Protein AF-A0A951TQ66-F1 (afdb_monomer_lite)

Radius of gyration: 26.07 Å; chains: 1; bounding box: 55×26×58 Å

Secondary structure (DSSP, 8-state):
--HHHHHHHHHHHHHTTS-HHHHHHHHHHHHHHHHHHHHHH-----TTHHHHHHHHHHS-PPPPHHHHHHHHHHHHHHHT-

Sequence (81 aa):
MRADSKARLELAAALEHVGVSDFVRSAAEARADEVLREHDATTRVPAGFFDDLMSALEAVGSPNPALAEAASRARRLVTQR

Foldseek 3Di:
DPPVVVVVLVVVCVVVVHDSVVSVVVVVVVVVVVVVCCVVVDDDDPPCPVVVVVVVVPDPDDDDPVVVVVVVVVVVVVVVD

pLDDT: mean 89.62, std 9.42, range [50.62, 98.0]

Structure (mmCIF, N/CA/C/O backbone):
data_AF-A0A951TQ66-F1
#
_entry.id   AF-A0A951TQ66-F1
#
loop_
_atom_site.group_PDB
_atom_site.id
_atom_site.type_symbol
_atom_site.label_atom_id
_atom_site.label_alt_id
_atom_site.label_comp_id
_atom_site.label_asym_id
_atom_site.label_entity_id
_atom_site.label_seq_id
_atom_site.pdbx_PDB_ins_code
_atom_site.Cartn_x
_atom_site.Cartn_y
_atom_site.Cartn_z
_atom_site.occupancy
_atom_site.B_iso_or_equiv
_atom_site.auth_seq_id
_atom_site.auth_comp_id
_atom_site.auth_asym_id
_atom_site.auth_atom_id
_atom_site.pdbx_PDB_model_num
ATOM 1 N N . MET A 1 1 ? 12.602 11.425 -25.054 1.00 61.34 1 MET A N 1
ATOM 2 C CA . MET A 1 1 ? 13.436 10.583 -24.167 1.00 61.34 1 MET A CA 1
ATOM 3 C C . MET A 1 1 ? 14.900 10.890 -24.454 1.00 61.34 1 MET A C 1
ATOM 5 O O . MET A 1 1 ? 15.225 11.051 -25.624 1.00 61.34 1 MET A O 1
ATOM 9 N N . ARG A 1 2 ? 15.763 11.043 -23.438 1.00 78.19 2 ARG A N 1
ATOM 10 C CA . ARG A 1 2 ? 17.209 11.225 -23.677 1.00 78.19 2 ARG A CA 1
ATOM 11 C C . ARG A 1 2 ? 17.771 9.946 -24.317 1.00 78.19 2 ARG A C 1
ATOM 13 O O . ARG A 1 2 ? 17.312 8.861 -23.970 1.00 78.19 2 ARG A O 1
ATOM 20 N N . ALA A 1 3 ? 18.725 10.067 -25.242 1.00 72.00 3 ALA A N 1
ATOM 21 C CA . ALA A 1 3 ? 19.272 8.926 -25.990 1.00 72.00 3 ALA A CA 1
ATOM 22 C C . ALA A 1 3 ? 19.840 7.825 -25.070 1.00 72.00 3 ALA A C 1
ATOM 24 O O . ALA A 1 3 ? 19.596 6.646 -25.304 1.00 72.00 3 ALA A O 1
ATOM 25 N N . ASP A 1 4 ? 20.484 8.221 -23.969 1.00 79.94 4 ASP A N 1
ATOM 26 C CA . ASP A 1 4 ? 21.005 7.307 -22.944 1.00 79.94 4 ASP A CA 1
ATOM 27 C C . ASP A 1 4 ? 19.897 6.489 -22.249 1.00 79.94 4 ASP A C 1
ATOM 29 O O . ASP A 1 4 ? 20.007 5.279 -22.060 1.00 79.94 4 ASP A O 1
ATOM 33 N N . SER A 1 5 ? 18.754 7.119 -21.954 1.00 85.00 5 SER A N 1
ATOM 34 C CA . SER A 1 5 ? 17.601 6.426 -21.366 1.00 85.00 5 SER A CA 1
ATOM 35 C C . SER A 1 5 ? 16.980 5.418 -22.336 1.00 85.00 5 SER A C 1
ATOM 37 O O . SER A 1 5 ? 16.501 4.377 -21.902 1.00 85.00 5 SER A O 1
ATOM 39 N N . LYS A 1 6 ? 17.010 5.702 -23.645 1.00 90.38 6 LYS A N 1
ATOM 40 C CA . LYS A 1 6 ? 16.506 4.782 -24.672 1.00 90.38 6 LYS A CA 1
ATOM 41 C C . LYS A 1 6 ? 17.333 3.499 -24.728 1.00 90.38 6 LYS A C 1
ATOM 43 O O . LYS A 1 6 ? 16.769 2.419 -24.605 1.00 90.38 6 LYS A O 1
ATOM 48 N N . ALA A 1 7 ? 18.653 3.639 -24.851 1.00 95.19 7 ALA A N 1
ATOM 49 C CA . ALA A 1 7 ? 19.568 2.509 -24.982 1.00 95.19 7 ALA A CA 1
ATOM 50 C C . ALA A 1 7 ? 19.516 1.582 -23.758 1.00 95.19 7 ALA A C 1
ATOM 52 O O . ALA A 1 7 ? 19.529 0.361 -23.892 1.00 95.19 7 ALA A O 1
ATOM 53 N N . ARG A 1 8 ? 19.389 2.157 -22.555 1.00 95.25 8 ARG A N 1
ATOM 54 C CA . ARG A 1 8 ? 19.240 1.381 -21.317 1.00 95.25 8 ARG A CA 1
ATOM 55 C C . ARG A 1 8 ? 17.937 0.583 -21.269 1.00 95.25 8 ARG A C 1
ATOM 57 O O . ARG A 1 8 ? 17.963 -0.564 -20.837 1.00 95.25 8 ARG A O 1
ATOM 64 N N . LEU A 1 9 ? 16.820 1.165 -21.711 1.00 95.38 9 LEU A N 1
ATOM 65 C CA . LEU A 1 9 ? 15.531 0.464 -21.770 1.00 95.38 9 LEU A CA 1
ATOM 66 C C . LEU A 1 9 ? 15.522 -0.626 -22.847 1.00 95.38 9 LEU A C 1
ATOM 68 O O . LEU A 1 9 ? 14.976 -1.697 -22.614 1.00 95.38 9 LEU A O 1
ATOM 72 N N . GLU A 1 10 ? 16.152 -0.378 -23.995 1.00 96.44 10 GLU A N 1
ATOM 73 C CA . GLU A 1 10 ? 16.323 -1.375 -25.060 1.00 96.44 10 GLU A CA 1
ATOM 74 C C . GLU A 1 10 ? 17.154 -2.570 -24.593 1.00 96.44 10 GLU A C 1
ATOM 76 O O . GLU A 1 10 ? 16.747 -3.712 -24.794 1.00 96.44 10 GLU A O 1
ATOM 81 N N . LEU A 1 11 ? 18.277 -2.317 -23.914 1.00 97.06 11 LEU A N 1
ATOM 82 C CA . LEU A 1 11 ? 19.104 -3.373 -23.337 1.00 97.06 11 LEU A CA 1
ATOM 83 C C . LEU A 1 11 ? 18.337 -4.174 -22.278 1.00 97.06 11 LEU A C 1
ATOM 85 O O . LEU A 1 11 ? 18.362 -5.399 -22.312 1.00 97.06 11 LEU A O 1
ATOM 89 N N . ALA A 1 12 ? 17.641 -3.500 -21.359 1.00 96.50 12 ALA A N 1
ATOM 90 C CA . ALA A 1 12 ? 16.874 -4.171 -20.310 1.00 96.50 12 ALA A CA 1
ATOM 91 C C . ALA A 1 12 ? 15.744 -5.040 -20.887 1.00 96.50 12 ALA A C 1
ATOM 93 O O . ALA A 1 12 ? 15.602 -6.196 -20.501 1.00 96.50 12 ALA A O 1
ATOM 94 N N . ALA A 1 13 ? 15.002 -4.526 -21.871 1.00 97.25 13 ALA A N 1
ATOM 95 C CA . ALA A 1 13 ? 13.964 -5.291 -22.556 1.00 97.25 13 ALA A CA 1
ATOM 96 C C . ALA A 1 13 ? 14.537 -6.510 -23.301 1.00 97.25 13 ALA A C 1
ATOM 98 O O . ALA A 1 13 ? 13.952 -7.590 -23.258 1.00 97.25 13 ALA A O 1
ATOM 99 N N . ALA A 1 14 ? 15.707 -6.364 -23.934 1.00 97.50 14 ALA A N 1
ATOM 100 C CA . ALA A 1 14 ? 16.383 -7.463 -24.619 1.00 97.50 14 ALA A CA 1
ATOM 101 C C . ALA A 1 14 ? 16.856 -8.567 -23.656 1.00 97.50 14 ALA A C 1
ATOM 103 O O . ALA A 1 14 ? 16.747 -9.745 -23.998 1.00 97.50 14 ALA A O 1
ATOM 104 N N . LEU A 1 15 ? 17.353 -8.198 -22.468 1.00 97.94 15 LEU A N 1
ATOM 105 C CA . LEU A 1 15 ? 17.758 -9.145 -21.418 1.00 97.94 15 LEU A CA 1
ATOM 106 C C . LEU A 1 15 ? 16.574 -9.959 -20.880 1.00 97.94 15 LEU A C 1
ATOM 108 O O . LEU A 1 15 ? 16.733 -11.135 -20.581 1.00 97.94 15 LEU A O 1
ATOM 112 N N . GLU A 1 16 ? 15.396 -9.344 -20.813 1.00 96.38 16 GLU A N 1
ATOM 113 C CA . GLU A 1 16 ? 14.137 -9.979 -20.396 1.00 96.38 16 GLU A CA 1
ATOM 114 C C . GLU A 1 16 ? 13.388 -10.649 -21.565 1.00 96.38 16 GLU A C 1
ATOM 116 O O . GLU A 1 16 ? 12.294 -11.178 -21.390 1.00 96.38 16 GLU A O 1
ATOM 121 N N . HIS A 1 17 ? 13.957 -10.630 -22.776 1.00 97.00 17 HIS A N 1
ATOM 122 C CA . HIS A 1 17 ? 13.361 -11.195 -23.992 1.00 97.00 17 HIS A CA 1
ATOM 123 C C . HIS A 1 17 ? 11.955 -10.659 -24.327 1.00 97.00 17 HIS A C 1
ATOM 125 O O . HIS A 1 17 ? 11.129 -11.368 -24.906 1.00 97.00 17 HIS A O 1
ATOM 131 N N . VAL A 1 18 ? 11.690 -9.389 -24.014 1.00 97.06 18 VAL A N 1
ATOM 132 C CA . VAL A 1 18 ? 10.413 -8.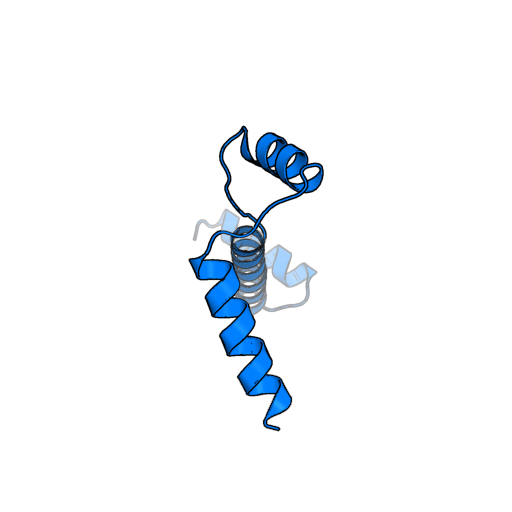714 -24.291 1.00 97.06 18 VAL A CA 1
ATOM 133 C C . VAL A 1 18 ? 10.603 -7.491 -25.187 1.00 97.06 18 VAL A C 1
ATOM 135 O O . VAL A 1 18 ? 11.697 -6.945 -25.334 1.00 97.06 18 VAL A O 1
ATOM 138 N N . GLY A 1 19 ? 9.515 -7.024 -25.800 1.00 97.12 19 GLY A N 1
ATOM 139 C CA . GLY A 1 19 ? 9.518 -5.744 -26.502 1.00 97.12 19 GLY A CA 1
ATOM 140 C C . GLY A 1 19 ? 9.679 -4.570 -25.530 1.00 97.12 19 GLY A C 1
ATOM 141 O O . GLY A 1 19 ? 9.158 -4.598 -24.418 1.00 97.12 19 GLY A O 1
ATOM 142 N N . VAL A 1 20 ? 10.339 -3.490 -25.963 1.00 95.94 20 VAL A N 1
ATOM 143 C CA . VAL A 1 20 ? 10.568 -2.287 -25.130 1.00 95.94 20 VAL A CA 1
ATOM 144 C C . VAL A 1 20 ? 9.263 -1.696 -24.593 1.00 95.94 20 VAL A C 1
ATOM 146 O O . VAL A 1 20 ? 9.199 -1.275 -23.442 1.00 95.94 20 VAL A O 1
ATOM 149 N N . SER A 1 21 ? 8.207 -1.675 -25.409 1.00 95.75 21 SER A N 1
ATOM 150 C CA . SER A 1 21 ? 6.889 -1.191 -24.986 1.00 95.75 21 SER A CA 1
ATOM 151 C C . SER A 1 21 ? 6.284 -2.046 -23.873 1.00 95.75 21 SER A 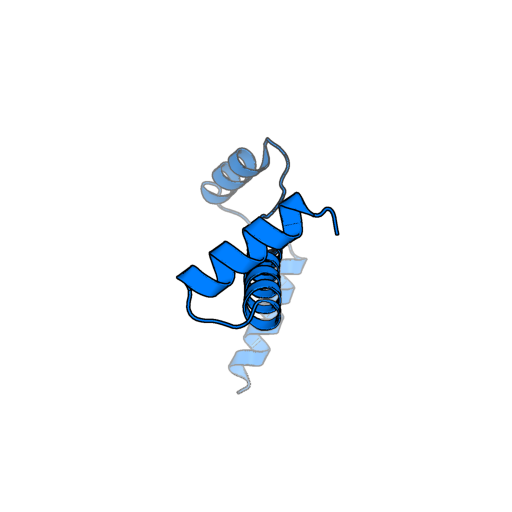C 1
ATOM 153 O O . SER A 1 21 ? 5.734 -1.496 -22.922 1.00 95.75 21 SER A O 1
ATOM 155 N N . ASP A 1 22 ? 6.418 -3.370 -23.965 1.00 96.81 22 ASP A N 1
ATOM 156 C CA . ASP A 1 22 ? 5.908 -4.294 -22.951 1.00 96.81 22 ASP A CA 1
ATOM 157 C C . ASP A 1 22 ? 6.740 -4.227 -21.669 1.00 96.81 22 ASP A C 1
ATOM 159 O O . ASP A 1 22 ? 6.175 -4.220 -20.576 1.00 96.81 22 ASP A O 1
ATOM 163 N N . PHE A 1 23 ? 8.062 -4.079 -21.794 1.00 97.06 23 PHE A N 1
ATOM 164 C CA . PHE A 1 23 ? 8.965 -3.851 -20.667 1.00 97.06 23 PHE A CA 1
ATOM 165 C C . PHE A 1 23 ? 8.576 -2.593 -19.881 1.00 97.06 23 PHE A C 1
ATOM 167 O O . PHE A 1 23 ? 8.397 -2.641 -18.666 1.00 97.06 23 PHE A O 1
ATOM 174 N N . VAL A 1 24 ? 8.387 -1.465 -20.575 1.00 96.19 24 VAL A N 1
ATOM 175 C CA . VAL A 1 24 ? 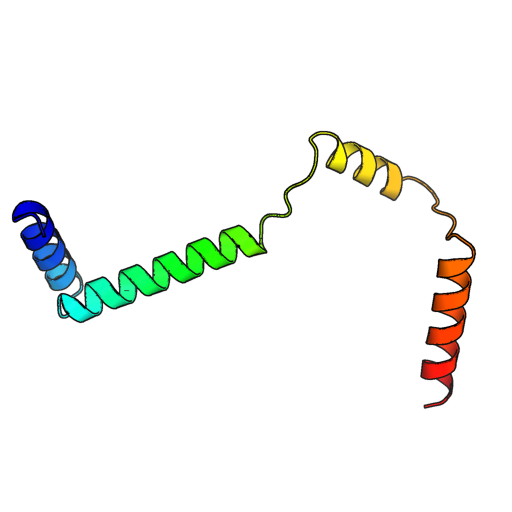8.016 -0.194 -19.935 1.00 96.19 24 VAL A CA 1
ATOM 176 C C . VAL A 1 24 ? 6.626 -0.269 -19.305 1.00 96.19 24 VAL A C 1
ATOM 178 O O . VAL A 1 24 ? 6.453 0.219 -18.189 1.00 96.19 24 VAL A O 1
ATOM 181 N N . ARG A 1 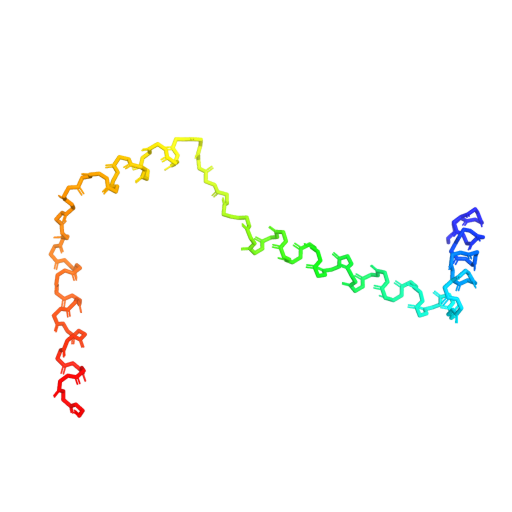25 ? 5.647 -0.885 -19.984 1.00 97.00 25 ARG A N 1
ATOM 182 C CA . ARG A 1 25 ? 4.297 -1.080 -19.429 1.00 97.00 25 ARG A CA 1
ATOM 183 C C . ARG A 1 25 ? 4.348 -1.896 -18.138 1.00 97.00 25 ARG A C 1
ATOM 185 O O . ARG A 1 25 ? 3.854 -1.430 -17.118 1.00 97.00 25 ARG A O 1
ATOM 192 N N . SER A 1 26 ? 5.015 -3.046 -18.167 1.00 95.69 26 SER A N 1
ATOM 193 C CA . SER A 1 26 ? 5.108 -3.949 -17.012 1.00 95.69 26 SER A CA 1
ATOM 194 C C . SER A 1 26 ? 5.847 -3.296 -15.840 1.00 95.69 26 SER A C 1
ATOM 196 O O . SER A 1 26 ? 5.428 -3.415 -14.692 1.00 95.69 26 SER A O 1
ATOM 198 N N . ALA A 1 27 ? 6.915 -2.538 -16.113 1.00 96.31 27 ALA A N 1
ATOM 199 C CA . ALA A 1 27 ? 7.627 -1.787 -15.080 1.00 96.31 27 ALA A CA 1
ATOM 200 C C . ALA A 1 27 ? 6.752 -0.690 -14.445 1.00 96.31 27 ALA A C 1
ATOM 202 O O . ALA A 1 27 ? 6.826 -0.458 -13.237 1.00 96.31 27 ALA A O 1
ATOM 203 N N . ALA A 1 28 ? 5.919 -0.015 -15.244 1.00 97.31 28 ALA A N 1
ATOM 204 C CA . ALA A 1 28 ? 4.986 0.990 -14.744 1.00 97.31 28 ALA A CA 1
ATOM 205 C C . ALA A 1 28 ? 3.878 0.366 -13.880 1.00 97.31 28 ALA A C 1
ATOM 207 O O . ALA A 1 28 ? 3.577 0.905 -12.818 1.00 97.31 28 ALA A O 1
ATOM 208 N N . GLU A 1 29 ? 3.319 -0.772 -14.301 1.00 98.00 29 GLU A N 1
ATOM 209 C CA . GLU A 1 29 ? 2.323 -1.539 -13.538 1.00 98.00 29 GLU A CA 1
ATOM 210 C C . GLU A 1 29 ? 2.897 -2.006 -12.194 1.00 98.00 29 GLU A C 1
ATOM 212 O O . GLU A 1 29 ? 2.335 -1.698 -11.145 1.00 98.00 29 GLU A O 1
ATOM 217 N N . ALA A 1 30 ? 4.081 -2.624 -12.199 1.00 97.06 30 ALA A N 1
ATOM 218 C CA . ALA A 1 30 ? 4.745 -3.072 -10.976 1.00 97.06 30 ALA A CA 1
ATOM 219 C C . ALA A 1 30 ? 5.005 -1.919 -9.990 1.00 97.06 30 ALA A C 1
ATOM 221 O O . ALA A 1 30 ? 4.804 -2.065 -8.781 1.00 97.06 30 ALA A O 1
ATOM 222 N N . ARG A 1 31 ? 5.421 -0.748 -10.495 1.00 97.06 31 ARG A N 1
ATOM 223 C CA . ARG A 1 31 ? 5.625 0.434 -9.650 1.00 97.06 31 ARG A CA 1
ATOM 224 C C . ARG A 1 31 ? 4.306 1.005 -9.130 1.00 97.06 31 ARG A C 1
ATOM 226 O O . ARG A 1 31 ? 4.273 1.487 -8.001 1.00 97.06 31 ARG A O 1
ATOM 233 N N . ALA A 1 32 ? 3.236 0.972 -9.922 1.00 96.56 32 ALA A N 1
ATOM 234 C CA . ALA A 1 32 ? 1.917 1.403 -9.469 1.00 96.56 32 ALA A CA 1
ATOM 235 C C . ALA A 1 32 ? 1.425 0.531 -8.306 1.00 96.56 32 ALA A C 1
ATOM 237 O O . ALA A 1 32 ? 1.029 1.070 -7.274 1.00 96.56 32 ALA A O 1
ATOM 238 N N . ASP A 1 33 ? 1.547 -0.792 -8.426 1.00 96.00 33 ASP A N 1
ATOM 23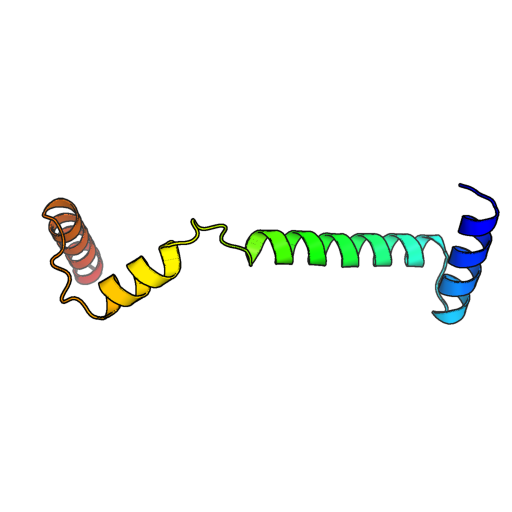9 C CA . ASP A 1 33 ? 1.179 -1.733 -7.363 1.00 96.00 33 ASP A CA 1
ATOM 240 C C . ASP A 1 33 ? 1.993 -1.511 -6.088 1.00 96.00 33 ASP A C 1
ATOM 242 O O . ASP A 1 33 ? 1.468 -1.604 -4.980 1.00 96.00 33 ASP A O 1
ATOM 246 N N . GLU A 1 34 ? 3.284 -1.208 -6.222 1.00 93.50 34 GLU A N 1
ATOM 247 C CA . GLU A 1 34 ? 4.134 -0.867 -5.085 1.00 93.50 34 GLU A CA 1
ATOM 248 C C . GLU A 1 34 ? 3.657 0.396 -4.367 1.00 93.50 34 GLU A C 1
ATOM 250 O O . GLU A 1 34 ? 3.475 0.365 -3.153 1.00 93.50 34 GLU A O 1
ATOM 255 N N . VAL A 1 35 ? 3.379 1.468 -5.110 1.00 93.25 35 VAL A N 1
ATOM 256 C CA . VAL A 1 35 ? 2.896 2.736 -4.545 1.00 93.25 35 VAL A CA 1
ATOM 257 C C . VAL A 1 35 ? 1.538 2.566 -3.866 1.00 93.25 35 VAL A C 1
ATOM 259 O O . VAL A 1 35 ? 1.336 3.088 -2.770 1.00 93.25 35 VAL A O 1
ATOM 262 N N . LEU A 1 36 ? 0.613 1.834 -4.491 1.00 92.19 36 LEU A N 1
AT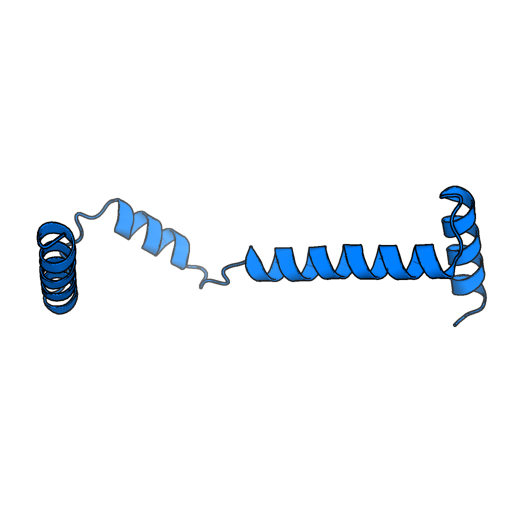OM 263 C CA . LEU A 1 36 ? -0.703 1.560 -3.914 1.00 92.19 36 LEU A CA 1
ATOM 264 C C . LEU A 1 36 ? -0.577 0.750 -2.625 1.00 92.19 36 LEU A C 1
ATOM 266 O O . LEU A 1 36 ? -1.149 1.121 -1.607 1.00 92.19 36 LEU A O 1
ATOM 270 N N . ARG A 1 37 ? 0.245 -0.302 -2.632 1.00 88.00 37 ARG A N 1
ATOM 271 C CA . ARG A 1 37 ? 0.482 -1.127 -1.447 1.00 88.00 37 ARG A CA 1
ATOM 272 C C . ARG A 1 37 ? 1.144 -0.342 -0.322 1.00 88.00 37 ARG A C 1
ATOM 274 O O . ARG A 1 37 ? 0.747 -0.501 0.823 1.00 88.00 37 ARG A O 1
ATOM 281 N N . GLU A 1 38 ? 2.141 0.490 -0.620 1.00 86.19 38 GLU A N 1
ATOM 282 C CA . GLU A 1 38 ? 2.773 1.370 0.371 1.00 86.19 38 GLU A CA 1
ATOM 283 C C . GLU A 1 38 ? 1.759 2.346 0.968 1.00 86.19 38 GLU A C 1
ATOM 285 O O . GLU A 1 38 ? 1.746 2.560 2.180 1.00 86.19 38 GLU A O 1
ATOM 290 N N . HIS A 1 39 ? 0.893 2.917 0.133 1.00 82.81 39 HIS A N 1
ATOM 291 C CA . HIS A 1 39 ? -0.145 3.832 0.580 1.00 82.81 39 HIS A CA 1
ATOM 292 C C . HIS A 1 39 ? -1.191 3.129 1.460 1.00 82.81 39 HIS A C 1
ATOM 294 O O . HIS A 1 39 ? -1.539 3.647 2.519 1.00 82.81 39 HIS A O 1
ATOM 300 N N . ASP A 1 40 ? -1.639 1.936 1.069 1.00 81.38 40 ASP A N 1
ATOM 301 C CA . ASP A 1 40 ? -2.657 1.168 1.794 1.00 81.38 40 ASP A CA 1
ATOM 302 C C . ASP A 1 40 ? -2.109 0.500 3.066 1.00 81.38 40 ASP A C 1
ATOM 304 O O . ASP A 1 40 ? -2.835 0.334 4.045 1.00 81.38 40 ASP A O 1
ATOM 308 N N . ALA A 1 41 ? -0.824 0.134 3.088 1.00 72.88 41 ALA A N 1
ATOM 309 C CA . ALA A 1 41 ? -0.178 -0.488 4.244 1.00 72.88 41 ALA A CA 1
ATOM 310 C C . ALA A 1 41 ? 0.310 0.525 5.293 1.00 72.88 41 ALA A C 1
ATOM 312 O O . ALA A 1 41 ? 0.667 0.127 6.404 1.00 72.88 41 ALA A O 1
ATOM 313 N N . THR A 1 42 ? 0.343 1.823 4.971 1.00 74.12 42 THR A N 1
ATOM 314 C CA . THR A 1 42 ? 0.892 2.842 5.871 1.00 74.12 42 THR A CA 1
ATOM 315 C C . THR A 1 42 ? -0.212 3.648 6.544 1.00 74.12 42 THR A C 1
ATOM 317 O O . THR A 1 42 ? -0.658 4.678 6.040 1.00 74.12 42 THR A O 1
ATOM 320 N N . THR A 1 43 ? -0.585 3.262 7.764 1.00 75.94 43 THR A N 1
ATOM 321 C CA . THR A 1 43 ? -1.336 4.158 8.654 1.00 75.94 43 THR A CA 1
ATOM 322 C C . THR A 1 43 ? -0.375 5.201 9.221 1.00 75.94 43 THR A C 1
ATOM 324 O O . THR A 1 43 ? 0.446 4.903 10.089 1.00 75.94 43 THR A O 1
ATOM 327 N N . ARG A 1 44 ? -0.455 6.445 8.735 1.00 80.62 44 ARG A N 1
ATOM 328 C CA . ARG A 1 44 ? 0.282 7.564 9.340 1.00 80.62 44 ARG A CA 1
ATOM 329 C C . ARG A 1 44 ? -0.367 7.944 10.662 1.00 80.62 44 ARG A C 1
ATOM 331 O O . ARG A 1 44 ? -1.522 8.361 10.688 1.00 80.62 44 ARG A O 1
ATOM 338 N N . VAL A 1 45 ? 0.398 7.842 11.739 1.00 86.69 45 VAL A N 1
ATOM 339 C CA . VAL A 1 45 ? -0.059 8.144 13.095 1.00 86.69 45 VAL A CA 1
ATOM 340 C C . VAL A 1 45 ? 0.899 9.117 13.791 1.00 86.69 45 VAL A C 1
ATOM 342 O O . VAL A 1 45 ? 2.077 9.167 13.429 1.00 86.69 45 VAL A O 1
ATOM 345 N N . PRO A 1 46 ? 0.426 9.922 14.761 1.00 91.88 46 PRO A N 1
ATOM 346 C CA . PRO A 1 46 ? 1.298 10.749 15.594 1.00 91.88 46 PRO A CA 1
ATOM 347 C C . PRO A 1 46 ? 2.361 9.916 16.322 1.00 91.88 46 PRO A C 1
ATOM 349 O O . PRO A 1 46 ? 2.150 8.736 16.587 1.00 91.88 46 PRO A O 1
ATOM 352 N N . ALA A 1 47 ? 3.479 10.540 16.705 1.00 91.50 47 ALA A N 1
ATOM 353 C CA . ALA A 1 47 ? 4.603 9.839 17.338 1.00 91.50 47 ALA A CA 1
ATOM 354 C C . ALA A 1 47 ? 4.211 9.052 18.607 1.00 91.50 47 ALA A C 1
ATOM 356 O O . ALA A 1 47 ? 4.715 7.955 18.807 1.00 91.50 47 ALA A O 1
ATOM 357 N N . GLY A 1 48 ? 3.283 9.579 19.416 1.00 94.81 48 GLY A N 1
ATOM 358 C CA . GLY A 1 48 ? 2.796 8.919 20.637 1.00 94.81 48 GLY A CA 1
ATOM 359 C C . GLY A 1 48 ? 1.699 7.871 20.420 1.00 94.81 48 GLY A C 1
ATOM 360 O O . GLY A 1 48 ? 1.248 7.259 21.378 1.00 94.81 48 GLY A O 1
ATOM 361 N N . PHE A 1 49 ? 1.253 7.638 19.180 1.00 93.88 49 PHE A N 1
ATOM 362 C CA . PHE A 1 49 ? 0.108 6.762 18.915 1.00 93.88 49 PHE A CA 1
ATOM 363 C C . PHE A 1 49 ? 0.313 5.333 19.410 1.00 93.88 49 PHE A C 1
ATOM 365 O O . PHE A 1 49 ? -0.614 4.736 19.947 1.00 93.88 49 PHE A O 1
ATOM 372 N N . PHE A 1 50 ? 1.503 4.764 19.203 1.00 92.38 50 PHE A N 1
ATOM 373 C CA . PHE A 1 50 ? 1.765 3.387 19.616 1.00 92.38 50 PHE A CA 1
ATOM 374 C C . PHE A 1 50 ? 1.868 3.262 21.137 1.00 92.38 50 PHE A C 1
ATOM 376 O O . PHE A 1 50 ? 1.404 2.262 21.675 1.00 92.38 50 PHE A O 1
ATOM 383 N N . ASP A 1 51 ? 2.374 4.284 21.826 1.00 95.06 51 ASP A N 1
ATOM 384 C CA . ASP A 1 51 ? 2.399 4.315 23.291 1.00 95.06 51 ASP A CA 1
ATOM 385 C C . ASP A 1 51 ? 0.970 4.375 23.856 1.00 95.06 51 ASP A C 1
ATOM 387 O O . ASP A 1 51 ? 0.602 3.574 24.718 1.00 95.06 51 ASP A O 1
ATOM 391 N N . ASP A 1 52 ? 0.130 5.255 23.301 1.00 93.94 52 ASP A N 1
ATOM 392 C CA . ASP A 1 52 ? -1.286 5.369 23.667 1.00 93.94 52 ASP A CA 1
ATOM 393 C C . ASP A 1 52 ? -2.055 4.072 23.369 1.00 93.94 52 ASP A C 1
ATOM 395 O O . ASP A 1 52 ? -2.872 3.623 24.177 1.00 93.94 52 ASP A O 1
ATOM 399 N N . LEU A 1 53 ? -1.780 3.441 22.223 1.00 92.69 53 LEU A N 1
ATOM 400 C CA . LEU A 1 53 ? -2.390 2.174 21.829 1.00 92.69 53 LEU A CA 1
ATOM 401 C C . LEU A 1 53 ? -2.019 1.048 22.797 1.00 92.69 53 LEU A C 1
ATOM 403 O O . LEU A 1 53 ? -2.902 0.314 23.236 1.00 92.69 53 LEU A O 1
ATOM 407 N N . MET A 1 54 ? -0.737 0.908 23.135 1.00 94.56 54 MET A N 1
ATOM 408 C CA . MET A 1 54 ? -0.283 -0.125 24.068 1.00 94.56 54 MET A CA 1
ATOM 409 C C . MET A 1 54 ? -0.895 0.074 25.455 1.00 94.56 54 MET A C 1
ATOM 411 O O . MET A 1 54 ? -1.435 -0.872 26.025 1.00 94.56 54 MET A O 1
ATOM 415 N N . SER A 1 55 ? -0.925 1.317 25.938 1.00 94.06 55 SER A N 1
ATOM 416 C CA . SER A 1 55 ? -1.598 1.682 27.189 1.00 94.06 55 SER A CA 1
ATOM 417 C C . SER A 1 55 ? -3.090 1.315 27.172 1.00 94.06 55 SER A C 1
ATOM 419 O O . SER A 1 55 ? -3.620 0.748 28.129 1.00 94.06 55 SER A O 1
ATOM 421 N N . ALA A 1 56 ? -3.777 1.560 26.052 1.00 91.94 56 ALA A N 1
ATOM 422 C CA . ALA A 1 56 ? -5.190 1.226 25.898 1.00 91.94 56 ALA A CA 1
ATOM 423 C C . ALA A 1 56 ? -5.466 -0.288 25.856 1.00 91.94 56 ALA A C 1
ATOM 425 O O . ALA A 1 56 ? -6.529 -0.712 26.306 1.00 91.94 56 ALA A O 1
ATOM 426 N N . LEU A 1 57 ? -4.541 -1.100 25.329 1.00 91.31 57 LEU A N 1
ATOM 427 C CA . LEU A 1 57 ? -4.670 -2.563 25.291 1.00 91.31 57 LEU A CA 1
ATOM 428 C C . LEU A 1 57 ? -4.483 -3.209 26.670 1.00 91.31 57 LEU A C 1
ATOM 430 O O . LEU A 1 57 ? -5.094 -4.239 26.951 1.00 91.31 57 LEU A O 1
ATOM 434 N N . GLU A 1 58 ? -3.653 -2.614 27.523 1.00 92.56 58 GLU A N 1
ATOM 435 C CA . GLU A 1 58 ? -3.447 -3.059 28.906 1.00 92.56 58 GLU A CA 1
ATOM 436 C C . GLU A 1 58 ? -4.580 -2.606 29.839 1.00 92.56 58 GLU A C 1
ATOM 438 O O . GLU A 1 58 ? -4.843 -3.229 30.872 1.00 92.56 58 GLU A O 1
ATOM 443 N N . ALA A 1 59 ? -5.283 -1.534 29.475 1.00 85.75 59 ALA A N 1
ATOM 444 C CA . ALA A 1 59 ? -6.409 -1.023 30.234 1.00 85.75 59 ALA A CA 1
ATOM 445 C C . ALA A 1 59 ? -7.677 -1.879 30.053 1.00 85.75 59 ALA A C 1
ATOM 447 O O . ALA A 1 59 ? -8.034 -2.310 28.955 1.00 85.75 59 ALA A O 1
ATOM 448 N N . VAL A 1 60 ? -8.456 -2.041 31.129 1.00 77.50 60 VAL A N 1
ATOM 449 C CA . VAL A 1 60 ? -9.831 -2.553 31.018 1.00 77.50 60 VAL A CA 1
ATOM 450 C C . VAL A 1 60 ? -10.720 -1.423 30.499 1.00 77.50 60 VAL A C 1
ATOM 452 O O . VAL A 1 60 ? -11.220 -0.594 31.260 1.00 77.50 60 VAL A O 1
ATOM 455 N N . GLY A 1 61 ? -10.888 -1.364 29.179 1.00 82.00 61 GLY A N 1
ATOM 456 C CA . GLY A 1 61 ? -11.740 -0.373 28.528 1.00 82.00 61 GLY A CA 1
ATOM 457 C C . GLY A 1 61 ? -13.220 -0.556 28.883 1.00 82.00 61 GLY A C 1
ATOM 458 O O . GLY A 1 61 ? -13.774 -1.646 28.739 1.00 82.00 61 GLY A O 1
ATOM 459 N N . SER A 1 62 ? -13.883 0.525 29.303 1.00 86.62 62 SER A N 1
ATOM 460 C CA . SER A 1 62 ? -15.344 0.566 29.436 1.00 86.62 62 SER A CA 1
ATOM 461 C C . SER A 1 62 ? -15.952 1.267 28.216 1.00 86.62 62 SER A C 1
ATOM 463 O O . SER A 1 62 ? -15.593 2.417 27.941 1.00 86.62 62 SER A O 1
ATOM 465 N N . PRO A 1 63 ? -16.850 0.614 27.453 1.00 88.56 63 PRO A N 1
ATOM 466 C CA . PRO A 1 63 ? -17.480 1.242 26.302 1.00 88.56 63 PRO A CA 1
ATOM 467 C C . PRO A 1 63 ? -18.366 2.403 26.752 1.00 88.56 63 PRO A C 1
ATOM 469 O O . PRO A 1 63 ? -19.095 2.314 27.741 1.00 88.56 63 PRO A O 1
ATOM 472 N N . ASN A 1 64 ? -18.353 3.490 25.984 1.00 92.31 64 ASN A N 1
ATOM 473 C CA . ASN A 1 64 ? -19.277 4.590 26.230 1.00 92.31 64 ASN A CA 1
ATOM 474 C C . ASN A 1 64 ? -20.741 4.163 25.942 1.00 92.31 64 ASN A C 1
ATOM 476 O O . ASN A 1 64 ? -20.975 3.156 25.258 1.00 92.31 64 ASN A O 1
ATOM 480 N N . PRO A 1 65 ? -21.744 4.925 26.422 1.00 95.50 65 PRO A N 1
ATOM 481 C CA . PRO A 1 65 ? -23.152 4.562 26.247 1.00 95.50 65 PRO A CA 1
ATOM 482 C C . PRO A 1 65 ? -23.559 4.344 24.782 1.00 95.50 65 PRO A C 1
ATOM 484 O O . PRO A 1 65 ? -24.252 3.377 24.470 1.00 95.50 65 PRO A O 1
ATOM 487 N N . ALA A 1 66 ? -23.061 5.178 23.863 1.00 95.88 66 ALA A N 1
ATOM 488 C CA . ALA A 1 66 ? -23.380 5.073 22.440 1.00 95.88 66 ALA A CA 1
ATOM 489 C C . ALA A 1 66 ? -22.883 3.751 21.818 1.00 95.88 66 ALA A C 1
ATOM 491 O O . ALA A 1 66 ? -23.604 3.114 21.042 1.00 95.88 66 ALA A O 1
ATOM 492 N N . LEU A 1 67 ? -21.676 3.307 22.183 1.00 92.81 67 LEU A N 1
ATOM 493 C CA . LEU A 1 67 ? -21.112 2.026 21.751 1.00 92.81 67 LEU A CA 1
ATOM 494 C C . LEU A 1 67 ? -21.883 0.840 22.344 1.00 92.81 67 LEU A C 1
ATOM 496 O O . LEU A 1 67 ? -22.185 -0.119 21.629 1.00 92.81 67 LEU A O 1
ATOM 500 N N . ALA A 1 68 ? -22.259 0.916 23.623 1.00 94.44 68 ALA A N 1
ATOM 501 C CA . ALA A 1 68 ? -23.053 -0.121 24.280 1.00 94.44 68 ALA A CA 1
ATOM 502 C C . ALA A 1 68 ? -24.432 -0.299 23.613 1.00 94.44 68 ALA A C 1
ATOM 504 O O . ALA A 1 68 ? -24.866 -1.427 23.343 1.00 94.44 68 ALA A O 1
ATOM 505 N N . GLU A 1 69 ? -25.102 0.805 23.277 1.00 94.38 69 GLU A N 1
ATOM 506 C CA . GLU A 1 69 ? -26.371 0.789 22.550 1.00 94.38 69 GLU A CA 1
ATOM 507 C C . GLU A 1 69 ? -26.230 0.224 21.133 1.00 94.38 69 GLU A C 1
ATOM 509 O O . GLU A 1 69 ? -27.054 -0.594 20.711 1.00 94.38 69 GLU A O 1
ATOM 514 N N . ALA A 1 70 ? -25.186 0.620 20.398 1.00 93.25 70 ALA A N 1
ATOM 515 C CA . ALA A 1 70 ? -24.915 0.104 19.059 1.00 93.25 70 ALA A CA 1
ATOM 516 C C . ALA A 1 70 ? -24.701 -1.417 19.067 1.00 93.25 70 ALA A C 1
ATOM 518 O O . ALA A 1 70 ? -25.323 -2.130 18.275 1.00 93.25 70 ALA A O 1
ATOM 519 N N . ALA A 1 71 ? -23.915 -1.930 20.017 1.00 92.25 71 ALA A N 1
ATOM 520 C CA . ALA A 1 71 ? -23.711 -3.366 20.191 1.00 92.25 71 ALA A CA 1
ATOM 521 C C . ALA A 1 71 ? -25.019 -4.102 20.543 1.00 92.25 71 ALA A C 1
ATOM 523 O O . ALA A 1 71 ? -25.289 -5.191 20.034 1.00 92.25 71 ALA A O 1
ATOM 524 N N . SER A 1 72 ? -25.867 -3.498 21.383 1.00 92.12 72 SER A N 1
ATOM 525 C CA . SER A 1 72 ? -27.193 -4.033 21.718 1.00 92.12 72 SER A CA 1
ATOM 526 C C . SER A 1 72 ? -28.102 -4.138 20.486 1.00 92.12 72 SER A C 1
ATOM 528 O O . SER A 1 72 ? -28.745 -5.170 20.283 1.00 92.12 72 SER A O 1
ATOM 530 N N . ARG A 1 73 ? -28.123 -3.109 19.624 1.00 93.06 73 ARG A N 1
ATOM 531 C CA . ARG A 1 73 ? -28.861 -3.138 18.347 1.00 93.06 73 ARG A CA 1
ATOM 532 C C . ARG A 1 73 ? -28.354 -4.244 17.421 1.00 93.06 73 ARG A C 1
ATOM 534 O O . ARG A 1 73 ? -29.168 -5.001 16.901 1.00 93.06 73 ARG A O 1
ATOM 541 N N . ALA A 1 74 ? -27.036 -4.366 17.257 1.00 91.12 74 ALA A N 1
ATOM 542 C CA . ALA A 1 74 ? -26.427 -5.371 16.386 1.00 91.12 74 ALA A CA 1
ATOM 543 C C . ALA A 1 74 ? -26.779 -6.806 16.813 1.00 91.12 74 ALA A C 1
ATOM 545 O O . ALA A 1 74 ? -27.171 -7.617 15.976 1.00 91.12 74 ALA A O 1
ATOM 546 N N . ARG A 1 75 ? -26.735 -7.106 18.120 1.00 89.81 75 ARG A N 1
ATOM 547 C CA . ARG A 1 75 ? -27.117 -8.429 18.645 1.00 89.81 75 ARG A CA 1
ATOM 548 C C . ARG A 1 75 ? -28.562 -8.805 18.311 1.00 89.81 75 ARG A C 1
ATOM 550 O O . ARG A 1 75 ? -28.806 -9.934 17.903 1.00 89.81 75 ARG A O 1
ATOM 557 N N . ARG A 1 76 ? -29.508 -7.862 18.411 1.00 87.88 76 ARG A N 1
ATOM 558 C CA . ARG A 1 76 ? -30.922 -8.122 18.079 1.00 87.88 76 ARG A CA 1
ATOM 559 C C . ARG A 1 76 ? -31.131 -8.510 16.615 1.00 87.88 76 ARG A C 1
ATOM 561 O O . ARG A 1 76 ? -31.962 -9.367 16.344 1.00 87.88 76 ARG A O 1
ATOM 568 N N . LEU A 1 77 ? -30.368 -7.917 15.695 1.00 81.44 77 LEU A N 1
ATOM 569 C CA . LEU A 1 77 ? -30.439 -8.242 14.266 1.00 81.44 77 LEU A CA 1
ATOM 570 C C . LEU A 1 77 ? -29.911 -9.649 13.955 1.00 81.44 77 LEU A C 1
ATOM 572 O O . LEU A 1 77 ? -30.429 -10.306 13.059 1.00 81.44 77 LEU A O 1
ATOM 576 N N . VAL A 1 78 ? -28.898 -10.115 14.692 1.00 76.56 78 VAL A N 1
ATOM 577 C CA . VAL A 1 78 ? -28.324 -11.459 14.511 1.00 76.56 78 VAL A CA 1
ATOM 578 C C . VAL A 1 78 ? -29.259 -12.544 15.051 1.00 76.56 78 VAL A C 1
ATOM 580 O O . VAL A 1 78 ? -29.386 -13.591 14.432 1.00 76.56 78 VAL A O 1
ATOM 583 N N . THR A 1 79 ? -29.941 -12.298 16.172 1.00 69.69 79 THR A N 1
ATOM 584 C CA . THR A 1 79 ? -30.835 -13.285 16.810 1.00 69.69 79 THR A CA 1
ATOM 585 C C . THR A 1 79 ? -32.198 -13.428 16.120 1.00 69.69 79 THR A C 1
ATOM 587 O O . THR A 1 79 ? -32.902 -14.398 16.366 1.00 69.69 79 THR A O 1
ATOM 590 N N . GLN A 1 80 ? -32.592 -12.483 15.263 1.00 61.59 80 GLN A N 1
ATOM 591 C CA . GLN A 1 80 ? -33.846 -12.546 14.496 1.00 61.59 80 GLN A CA 1
ATOM 592 C C . GLN A 1 80 ? -33.708 -13.253 13.131 1.00 61.59 80 GLN A C 1
ATOM 594 O O . GLN A 1 80 ? -34.636 -13.179 12.325 1.00 61.59 80 GLN A O 1
ATOM 599 N N . ARG A 1 81 ? -32.572 -13.910 12.856 1.00 50.62 81 ARG A N 1
ATOM 600 C CA . ARG A 1 81 ? -32.364 -14.745 11.660 1.00 50.62 81 ARG A CA 1
ATOM 601 C C . ARG A 1 81 ? -32.439 -16.226 11.986 1.00 50.62 81 ARG A C 1
ATOM 603 O O . ARG A 1 81 ? -31.946 -16.609 13.067 1.00 50.62 81 ARG A O 1
#